Protein AF-A0A382IUF4-F1 (afdb_monomer)

Secondary structure (DSSP, 8-state):
-HHHHHH-TT----------HHHH-TTS-HHHH-TTTTTHHHHHHHHTTS-S-----GGGS-SSPPTT------PPP---------SS---GGGPPTTPPP------

Sequence (107 aa):
MDKIKNVYPDQNIEICIIRTGGDKFPASPLDQMGMGVFVKEIETALLQKRIDLAVHSAKDLTPELPKGLIIGAIGSRQDPRDVLVNRWNSKLTDMPENAVIGTSSPR

Mean predicted aligned error: 5.36 Å

Organism: NCBI:txid408172

InterPro domains:
  IPR000860 Porphobilinogen deaminase [PR00151] (22-42)
  IPR000860 Porphobilinogen deaminase [PR00151] (52-71)
  IPR000860 Porphobilinogen deaminase [PR00151] (100-107)
  IPR000860 Porphobilinogen deaminase [PTHR11557] (2-107)
  IPR022417 Porphobilinogen deaminase, N-terminal [PF01379] (4-107)

Radius of gyration: 18.55 Å; Cα contacts (8 Å, |Δi|>4): 54; chains: 1; bounding box: 47×26×48 Å

Foldseek 3Di:
DVVVCVVVVPDDDDDDDDDFQCNVCVPDQPVVSDALRPPVRVLVCCVVVVDVDDDDDPVNDDPDDPPPDDDPDDDDDDDPDDDDDDDVPDDPVPDDPPDDDDDSDPD

Solvent-accessible surface area (backbone atoms only — not comparable to full-atom values): 7773 Å² total; per-residue (Å²): 107,66,76,55,39,74,77,43,70,88,61,87,82,83,88,82,88,78,84,30,62,51,72,75,46,78,85,58,60,62,85,77,66,53,90,46,36,76,35,56,60,57,53,51,31,44,78,69,64,76,40,94,78,87,88,75,64,76,87,59,58,59,97,71,71,62,90,94,62,79,88,87,76,82,78,87,81,68,90,84,72,88,79,92,83,71,94,77,83,59,55,86,92,64,52,64,88,90,67,83,85,91,75,80,75,87,124

Structure (mmCIF, N/CA/C/O backbone):
data_AF-A0A382IUF4-F1
#
_entry.id   AF-A0A382IUF4-F1
#
loop_
_atom_site.group_PDB
_atom_site.id
_atom_site.type_symbol
_atom_site.label_atom_id
_atom_site.label_alt_id
_atom_site.label_comp_id
_atom_site.label_asym_id
_atom_site.label_entity_id
_atom_site.label_seq_id
_atom_site.pdbx_PDB_ins_code
_atom_site.Cartn_x
_atom_site.Cartn_y
_atom_site.Cartn_z
_atom_site.occupancy
_atom_site.B_iso_or_equiv
_atom_site.auth_seq_id
_atom_site.auth_comp_id
_atom_site.auth_asym_id
_atom_site.auth_atom_id
_atom_site.pdbx_PDB_model_num
ATOM 1 N N . MET A 1 1 ? -15.582 -0.245 -0.912 1.00 79.75 1 MET A N 1
ATOM 2 C CA . MET A 1 1 ? -16.838 0.232 -0.297 1.00 79.75 1 MET A CA 1
ATOM 3 C C . MET A 1 1 ? -17.979 -0.742 -0.510 1.00 79.75 1 MET A C 1
ATOM 5 O O . MET A 1 1 ? -18.607 -1.115 0.469 1.00 79.75 1 MET A O 1
ATOM 9 N N . ASP A 1 2 ? -18.191 -1.217 -1.735 1.00 86.50 2 ASP A N 1
ATOM 10 C CA . ASP A 1 2 ? -19.332 -2.077 -2.093 1.00 86.50 2 ASP A CA 1
ATOM 11 C C . ASP A 1 2 ? -19.483 -3.303 -1.191 1.00 86.50 2 ASP A C 1
ATOM 13 O O . ASP A 1 2 ? -20.564 -3.565 -0.684 1.00 86.50 2 ASP A O 1
ATOM 17 N N . LYS A 1 3 ? -18.381 -4.001 -0.882 1.00 89.50 3 LYS A N 1
ATOM 18 C CA . LYS A 1 3 ? -18.417 -5.155 0.033 1.00 89.50 3 LYS A CA 1
ATOM 19 C C . LYS A 1 3 ? -18.935 -4.811 1.434 1.00 89.50 3 LYS A C 1
ATOM 21 O O . LYS A 1 3 ? -19.650 -5.618 2.009 1.00 89.50 3 LYS A O 1
ATOM 26 N N . ILE A 1 4 ? -18.584 -3.641 1.974 1.00 91.25 4 ILE A N 1
ATOM 27 C CA . ILE A 1 4 ? -19.056 -3.202 3.296 1.00 91.25 4 ILE A CA 1
ATOM 28 C C . ILE A 1 4 ? -20.527 -2.799 3.199 1.00 91.25 4 ILE A C 1
ATOM 30 O O . ILE A 1 4 ? -21.326 -3.268 3.999 1.00 91.25 4 ILE A O 1
ATOM 34 N N . LYS A 1 5 ? -20.903 -2.013 2.183 1.00 91.38 5 LYS A N 1
ATOM 35 C CA . LYS A 1 5 ? -22.293 -1.577 1.968 1.00 91.38 5 LYS A CA 1
ATOM 36 C C . LYS A 1 5 ? -23.257 -2.735 1.707 1.00 91.38 5 LYS A C 1
ATOM 38 O O . LYS A 1 5 ? -24.399 -2.673 2.132 1.00 91.38 5 LYS A O 1
ATOM 43 N N . ASN A 1 6 ? -22.802 -3.808 1.064 1.00 93.31 6 ASN A N 1
ATOM 44 C CA . ASN A 1 6 ? -23.624 -4.999 0.844 1.00 93.31 6 ASN A CA 1
ATOM 45 C C . ASN A 1 6 ? -24.009 -5.709 2.152 1.00 93.31 6 ASN A C 1
ATOM 47 O O . ASN A 1 6 ? -25.039 -6.371 2.197 1.00 93.31 6 ASN A O 1
ATOM 51 N N . VAL A 1 7 ? -23.180 -5.600 3.195 1.00 93.88 7 VAL A N 1
ATOM 52 C CA . VAL A 1 7 ? -23.433 -6.214 4.511 1.00 93.88 7 VAL A CA 1
ATOM 53 C C . VAL A 1 7 ? -24.064 -5.208 5.480 1.00 93.88 7 VAL A C 1
ATOM 55 O O . VAL A 1 7 ? -24.916 -5.576 6.281 1.00 93.88 7 VAL A O 1
ATOM 58 N N . TYR A 1 8 ? -23.673 -3.936 5.382 1.00 93.62 8 TYR A N 1
ATOM 59 C CA . TYR A 1 8 ? -24.121 -2.832 6.228 1.00 93.62 8 TYR A CA 1
ATOM 60 C C . TYR A 1 8 ? -24.642 -1.672 5.360 1.00 93.62 8 TYR A C 1
ATOM 62 O O . TYR A 1 8 ? -23.940 -0.672 5.184 1.00 93.62 8 TYR A O 1
ATOM 70 N N . PRO A 1 9 ? -25.849 -1.800 4.782 1.00 92.88 9 PRO A N 1
ATOM 71 C CA . PRO A 1 9 ? -26.370 -0.841 3.803 1.00 92.88 9 PRO A CA 1
ATOM 72 C C . PRO A 1 9 ? -26.634 0.544 4.396 1.00 92.88 9 PRO A C 1
ATOM 74 O O . PRO A 1 9 ? -26.418 1.546 3.718 1.00 92.88 9 PRO A O 1
ATOM 77 N N . ASP A 1 10 ? -27.030 0.599 5.668 1.00 95.31 10 ASP A N 1
ATOM 78 C CA . ASP A 1 10 ? -27.391 1.843 6.353 1.00 95.31 10 ASP A CA 1
ATOM 79 C C . ASP A 1 10 ? -26.189 2.563 6.981 1.00 95.31 10 ASP A C 1
ATOM 81 O O . ASP A 1 10 ? -26.342 3.632 7.573 1.00 95.31 10 ASP A O 1
ATOM 85 N N . GLN A 1 11 ? -24.981 1.994 6.881 1.00 92.50 11 GLN A N 1
ATOM 86 C CA . GLN A 1 11 ? -23.798 2.629 7.446 1.00 92.50 11 GLN A CA 1
ATOM 87 C C . GLN A 1 11 ? -23.313 3.788 6.582 1.00 92.50 11 GLN A C 1
ATOM 89 O O . GLN A 1 11 ? -23.067 3.648 5.379 1.00 92.50 11 GLN A O 1
ATOM 94 N N . ASN A 1 12 ? -23.107 4.935 7.228 1.00 92.81 12 ASN A N 1
ATOM 95 C CA . ASN A 1 12 ? -22.470 6.073 6.591 1.00 92.81 12 ASN A CA 1
ATOM 96 C C . ASN A 1 12 ? -20.957 5.840 6.543 1.00 92.81 12 ASN A C 1
ATOM 98 O O . ASN A 1 12 ? -20.320 5.684 7.582 1.00 92.81 12 ASN A O 1
ATOM 102 N N . ILE A 1 13 ? -20.383 5.807 5.339 1.00 93.44 13 ILE A N 1
ATOM 103 C CA . ILE A 1 13 ? -18.951 5.576 5.150 1.00 93.44 13 ILE A CA 1
ATOM 104 C C . ILE A 1 13 ? -18.329 6.797 4.486 1.00 93.44 13 ILE A C 1
ATOM 106 O O . ILE A 1 13 ? -18.667 7.134 3.349 1.00 93.44 13 ILE A O 1
ATOM 110 N N . GLU A 1 14 ? -17.375 7.408 5.177 1.00 94.62 14 GLU A N 1
ATOM 111 C CA . GLU A 1 14 ? -16.577 8.521 4.678 1.00 94.62 14 GLU A CA 1
ATOM 112 C C . GLU A 1 14 ? -15.210 8.032 4.175 1.00 94.62 14 GLU A C 1
ATOM 114 O O . GLU A 1 14 ? -14.602 7.125 4.745 1.00 94.62 14 GLU A O 1
ATOM 119 N N . ILE A 1 15 ? -14.718 8.629 3.086 1.00 94.62 15 ILE A N 1
ATOM 120 C CA . ILE A 1 15 ? -13.358 8.391 2.594 1.00 94.62 15 ILE A CA 1
ATOM 121 C C . ILE A 1 15 ? -12.457 9.506 3.114 1.00 94.62 15 ILE A C 1
ATOM 123 O O . ILE A 1 15 ? -12.496 10.629 2.615 1.00 94.62 15 ILE A O 1
ATOM 127 N N . CYS A 1 16 ? -11.589 9.174 4.063 1.00 95.00 16 CYS A N 1
ATOM 128 C CA . CYS A 1 16 ? -10.573 10.095 4.556 1.00 95.00 16 CYS A CA 1
ATOM 129 C C . CYS A 1 16 ? -9.269 9.909 3.766 1.00 95.00 16 CYS A C 1
ATOM 131 O O . CYS A 1 16 ? -8.560 8.917 3.938 1.00 95.00 16 CYS A O 1
ATOM 133 N N . ILE A 1 17 ? -8.935 10.868 2.898 1.00 93.94 17 ILE A N 1
ATOM 134 C CA . ILE A 1 17 ? -7.682 10.842 2.131 1.00 93.94 17 ILE A CA 1
ATOM 135 C C . ILE A 1 17 ? -6.529 11.303 3.032 1.00 93.94 17 ILE A C 1
ATOM 137 O O . ILE A 1 17 ? -6.499 12.448 3.482 1.00 93.94 17 ILE A O 1
ATOM 141 N N . ILE A 1 18 ? -5.553 10.424 3.262 1.00 93.19 18 ILE A N 1
ATOM 142 C CA . ILE A 1 18 ? -4.347 10.709 4.050 1.00 93.19 18 ILE A CA 1
ATOM 143 C C . ILE A 1 18 ? -3.138 10.659 3.117 1.00 93.19 18 ILE A C 1
ATOM 145 O O . ILE A 1 18 ? -2.889 9.640 2.484 1.00 93.19 18 ILE A O 1
ATOM 149 N N . ARG A 1 19 ? -2.382 11.762 3.045 1.00 90.38 19 ARG A N 1
ATOM 150 C CA . ARG A 1 19 ? -1.121 11.831 2.290 1.00 90.38 19 ARG A CA 1
ATOM 151 C C . ARG A 1 19 ? 0.036 11.307 3.129 1.00 90.38 19 ARG A C 1
ATOM 153 O O . ARG A 1 19 ? 0.310 11.852 4.202 1.00 90.38 19 ARG A O 1
ATOM 160 N N . THR A 1 20 ? 0.733 10.314 2.601 1.00 87.81 20 THR A N 1
ATOM 161 C CA . THR A 1 20 ? 1.847 9.637 3.269 1.00 87.81 20 THR A CA 1
ATOM 162 C C . THR A 1 20 ? 3.189 10.263 2.896 1.00 87.81 20 THR A C 1
ATOM 164 O O . THR A 1 20 ? 3.269 11.115 2.004 1.00 87.81 20 THR A O 1
ATOM 167 N N . GLY A 1 21 ? 4.259 9.877 3.590 1.00 82.56 21 GLY A N 1
ATOM 168 C CA . GLY A 1 21 ? 5.621 10.276 3.236 1.00 82.56 21 GLY A CA 1
ATOM 169 C C . GLY A 1 21 ? 5.987 9.887 1.801 1.00 82.56 21 GLY A C 1
ATOM 170 O O . GLY A 1 21 ? 6.532 10.711 1.068 1.00 82.56 21 GLY A O 1
ATOM 171 N N . GLY A 1 22 ? 5.609 8.679 1.374 1.00 80.75 22 GLY A N 1
ATOM 172 C CA . GLY A 1 22 ? 5.878 8.190 0.021 1.00 80.75 22 GLY A CA 1
ATOM 173 C C . GLY A 1 22 ? 5.200 9.014 -1.081 1.00 80.75 22 GLY A C 1
ATOM 174 O O . GLY A 1 22 ? 5.781 9.211 -2.144 1.00 80.75 22 GLY A O 1
ATOM 175 N N . ASP A 1 23 ? 4.028 9.597 -0.807 1.00 82.62 23 ASP A N 1
ATOM 176 C CA . ASP A 1 23 ? 3.330 10.470 -1.765 1.00 82.62 23 ASP A CA 1
ATOM 177 C C . ASP A 1 23 ? 3.992 11.848 -1.913 1.00 82.62 23 ASP A C 1
ATOM 179 O O . ASP A 1 23 ? 3.851 12.516 -2.938 1.00 82.62 23 ASP A O 1
ATOM 183 N N . LYS A 1 24 ? 4.680 12.318 -0.865 1.00 79.81 24 LYS A N 1
ATOM 184 C CA . LYS A 1 24 ? 5.268 13.667 -0.818 1.00 79.81 24 LYS A CA 1
ATOM 185 C C . LYS A 1 24 ? 6.596 13.759 -1.567 1.00 79.81 24 LYS A C 1
ATOM 187 O O . LYS A 1 24 ? 6.970 14.858 -1.972 1.00 79.81 24 LYS A O 1
ATOM 192 N N . PHE A 1 25 ? 7.291 12.639 -1.765 1.00 75.44 25 PHE A N 1
ATOM 193 C CA . PHE A 1 25 ? 8.645 12.609 -2.327 1.00 75.44 25 PHE A CA 1
ATOM 194 C C . PHE A 1 25 ? 8.774 11.697 -3.563 1.00 75.44 25 PHE A C 1
ATOM 196 O O . PHE A 1 25 ? 9.676 10.872 -3.618 1.00 75.44 25 PHE A O 1
ATOM 203 N N . PRO A 1 26 ? 7.949 11.849 -4.612 1.00 67.06 26 PRO A N 1
ATOM 204 C CA . PRO A 1 26 ? 7.860 10.878 -5.712 1.00 67.06 26 PRO A CA 1
ATOM 205 C C . PRO A 1 26 ? 9.154 10.680 -6.527 1.00 67.06 26 PRO A C 1
ATOM 207 O O . PRO A 1 26 ? 9.257 9.716 -7.278 1.00 67.06 26 PRO A O 1
ATOM 210 N N . ALA A 1 27 ? 10.126 11.593 -6.415 1.00 66.69 27 ALA A N 1
ATOM 211 C CA . ALA A 1 27 ? 11.394 11.540 -7.144 1.00 66.69 27 ALA A CA 1
ATOM 212 C C . ALA A 1 27 ? 12.513 10.788 -6.402 1.00 66.69 27 ALA A C 1
ATOM 214 O O . ALA A 1 27 ? 13.564 10.537 -6.991 1.00 66.69 27 ALA A O 1
ATOM 215 N N . SER A 1 28 ? 12.327 10.456 -5.122 1.00 70.38 28 SER A N 1
ATOM 216 C CA . SER A 1 28 ? 13.351 9.750 -4.354 1.00 70.38 28 SER A CA 1
ATOM 217 C C . SER A 1 28 ? 13.262 8.238 -4.604 1.00 70.38 28 SER A C 1
ATOM 219 O O . SER A 1 28 ? 12.162 7.683 -4.594 1.00 70.38 28 SER A O 1
ATOM 221 N N . PRO A 1 29 ? 14.397 7.552 -4.823 1.00 69.81 29 PRO A N 1
ATOM 222 C CA . PRO A 1 29 ? 14.432 6.097 -4.908 1.00 69.81 29 PRO A CA 1
ATOM 223 C C . PRO A 1 29 ? 13.811 5.436 -3.667 1.00 69.81 29 PRO A C 1
ATOM 225 O O . PRO A 1 29 ? 14.034 5.882 -2.540 1.00 69.81 29 PRO A O 1
ATOM 228 N N . LEU A 1 30 ? 13.007 4.387 -3.873 1.00 69.44 30 LEU A N 1
ATOM 229 C CA . LEU A 1 30 ? 12.229 3.749 -2.802 1.00 69.44 30 LEU A CA 1
ATOM 230 C C . LEU A 1 30 ? 13.123 3.129 -1.713 1.00 69.44 30 LEU A C 1
ATOM 232 O O . LEU A 1 30 ? 12.780 3.156 -0.534 1.00 69.44 30 LEU A O 1
ATOM 236 N N . ASP A 1 31 ? 14.290 2.623 -2.100 1.00 68.75 31 ASP A N 1
ATOM 237 C CA . ASP A 1 31 ? 15.325 2.091 -1.209 1.00 68.75 31 ASP A CA 1
ATOM 238 C C . ASP A 1 31 ? 15.914 3.152 -0.259 1.00 68.75 31 ASP A C 1
ATOM 240 O O . ASP A 1 31 ? 16.366 2.816 0.834 1.00 68.75 31 ASP A O 1
ATOM 244 N N . GLN A 1 32 ? 15.852 4.436 -0.623 1.00 67.31 32 GLN A N 1
ATOM 245 C CA . GLN A 1 32 ? 16.345 5.550 0.197 1.00 67.31 32 GLN A CA 1
ATOM 246 C C . GLN A 1 32 ? 15.289 6.123 1.149 1.00 67.31 32 GLN A C 1
ATOM 248 O O . GLN A 1 32 ? 15.620 6.881 2.059 1.00 67.31 32 GLN A O 1
ATOM 253 N N . MET A 1 33 ? 14.015 5.775 0.959 1.00 67.38 33 MET A N 1
ATOM 254 C CA . MET A 1 33 ? 12.905 6.322 1.741 1.00 67.38 33 MET A CA 1
ATOM 255 C C . MET A 1 33 ? 12.713 5.644 3.108 1.00 67.38 33 MET A C 1
ATOM 257 O O . MET A 1 33 ? 12.091 6.223 3.998 1.00 67.38 33 MET A O 1
ATOM 261 N N . GLY A 1 34 ? 13.275 4.448 3.304 1.00 69.50 34 GLY A N 1
ATOM 262 C CA . GLY A 1 34 ? 13.091 3.643 4.514 1.00 69.50 34 GLY A CA 1
ATOM 263 C C . GLY A 1 34 ? 11.778 2.847 4.530 1.00 69.50 34 GLY A C 1
ATOM 264 O O . GLY A 1 34 ? 10.892 3.027 3.696 1.00 69.50 34 GLY A O 1
ATOM 265 N N . MET A 1 35 ? 11.648 1.923 5.487 1.00 71.62 35 MET A N 1
ATOM 266 C CA . MET A 1 35 ? 10.451 1.082 5.613 1.00 71.62 35 MET A CA 1
ATOM 267 C C . MET A 1 35 ? 9.258 1.867 6.175 1.00 71.62 35 MET A C 1
ATOM 269 O O . MET A 1 35 ? 9.403 2.685 7.081 1.00 71.62 35 MET A O 1
ATOM 273 N N . GLY A 1 36 ? 8.060 1.575 5.664 1.00 78.00 36 GLY A N 1
ATOM 274 C CA . GLY A 1 36 ? 6.803 2.094 6.208 1.00 78.00 36 GLY A CA 1
ATOM 275 C C . GLY A 1 36 ? 6.406 3.505 5.751 1.00 78.00 36 GLY A C 1
ATOM 276 O O . GLY A 1 36 ? 5.478 4.094 6.310 1.00 78.00 36 GLY A O 1
ATOM 277 N N . VAL A 1 37 ? 7.051 4.053 4.715 1.00 83.31 37 VAL A N 1
ATOM 278 C CA . VAL A 1 37 ? 6.745 5.401 4.189 1.00 83.31 37 VAL A CA 1
ATOM 279 C C . VAL A 1 37 ? 5.336 5.583 3.634 1.00 83.31 37 VAL A C 1
ATOM 281 O O . VAL A 1 37 ? 4.881 6.719 3.521 1.00 83.31 37 VAL A O 1
ATOM 284 N N . PHE A 1 38 ? 4.639 4.487 3.329 1.00 84.75 38 PHE A N 1
ATOM 285 C CA . PHE A 1 38 ? 3.252 4.494 2.858 1.00 84.75 38 PHE A CA 1
ATOM 286 C C . PHE A 1 38 ? 2.224 4.155 3.947 1.00 84.75 38 PHE A C 1
ATOM 288 O O . PHE A 1 38 ? 1.026 4.165 3.674 1.00 84.75 38 PHE A O 1
ATOM 295 N N . VAL A 1 39 ? 2.649 3.829 5.174 1.00 91.31 39 VAL A N 1
ATOM 296 C CA . VAL A 1 39 ? 1.723 3.371 6.233 1.00 91.31 39 VAL A CA 1
ATOM 297 C C . VAL A 1 39 ? 1.737 4.260 7.469 1.00 91.31 39 VAL A C 1
ATOM 299 O O . VAL A 1 39 ? 0.694 4.439 8.094 1.00 91.31 39 VAL A O 1
ATOM 302 N N . LYS A 1 40 ? 2.863 4.908 7.780 1.00 91.06 40 LYS A N 1
ATOM 303 C CA . LYS A 1 40 ? 3.069 5.627 9.045 1.00 91.06 40 LYS A CA 1
ATOM 304 C C . LYS A 1 40 ? 1.992 6.672 9.370 1.00 91.06 40 LYS A C 1
ATOM 306 O O . LYS A 1 40 ? 1.484 6.713 10.494 1.00 91.06 40 LYS A O 1
ATOM 311 N N . GLU A 1 41 ? 1.626 7.537 8.422 1.00 94.06 41 GLU A N 1
ATOM 312 C CA . GLU A 1 41 ? 0.586 8.551 8.649 1.00 94.06 41 GLU A CA 1
ATOM 313 C C . GLU A 1 41 ? -0.812 7.947 8.844 1.00 94.06 41 GLU A C 1
ATOM 315 O O . GLU A 1 41 ? -1.628 8.506 9.585 1.00 94.06 41 GLU A O 1
ATOM 320 N N . ILE A 1 42 ? -1.080 6.808 8.205 1.00 95.44 42 ILE A N 1
ATOM 321 C CA . ILE A 1 42 ? -2.358 6.095 8.282 1.00 95.44 42 ILE A CA 1
ATOM 322 C C . ILE A 1 42 ? -2.462 5.353 9.621 1.00 95.44 42 ILE A C 1
ATOM 324 O O . ILE A 1 42 ? -3.461 5.488 10.324 1.00 95.44 42 ILE A O 1
ATOM 328 N N . GLU A 1 43 ? -1.401 4.663 10.038 1.00 95.06 43 GLU A N 1
ATOM 329 C CA . GLU A 1 43 ? -1.302 4.019 11.354 1.00 95.06 43 GLU A CA 1
ATOM 330 C C . GLU A 1 43 ? -1.457 5.033 12.491 1.00 95.06 43 GLU A C 1
ATOM 332 O O . GLU A 1 43 ? -2.193 4.805 13.451 1.00 95.06 43 GLU A O 1
ATOM 337 N N . THR A 1 44 ? -0.828 6.202 12.350 1.00 95.31 44 THR A N 1
ATOM 338 C CA . THR A 1 44 ? -0.985 7.307 13.303 1.00 95.31 44 THR A CA 1
ATOM 339 C C . THR A 1 44 ? -2.440 7.778 13.366 1.00 95.31 44 THR A C 1
ATOM 341 O O . THR A 1 44 ? -2.948 8.057 14.450 1.00 95.31 44 THR A O 1
ATOM 344 N N . ALA A 1 45 ? -3.134 7.856 12.226 1.00 97.25 45 ALA A N 1
ATOM 345 C CA . ALA A 1 45 ? -4.545 8.231 12.184 1.00 97.25 45 ALA A CA 1
ATOM 346 C C . ALA A 1 45 ? -5.448 7.208 12.887 1.00 97.25 45 ALA A C 1
ATOM 348 O O . ALA A 1 45 ? -6.339 7.620 13.628 1.00 97.25 45 ALA A O 1
ATOM 349 N N . LEU A 1 46 ? -5.189 5.907 12.710 1.00 97.31 46 LEU A N 1
ATOM 350 C CA . LEU A 1 46 ? -5.899 4.834 13.417 1.00 97.31 46 LEU A CA 1
ATOM 351 C C . LEU A 1 46 ? -5.676 4.913 14.931 1.00 97.31 46 LEU A C 1
ATOM 353 O O . LEU A 1 46 ? -6.630 4.928 15.704 1.00 97.31 46 LEU A O 1
ATOM 357 N N . LEU A 1 47 ? -4.417 5.026 15.367 1.00 97.31 47 LEU A N 1
ATOM 358 C CA . LEU A 1 47 ? -4.068 5.098 16.792 1.00 97.31 47 LEU A CA 1
ATOM 359 C C . LEU A 1 47 ? -4.661 6.336 17.478 1.00 97.31 47 LEU A C 1
ATOM 361 O O . LEU A 1 47 ? -5.063 6.275 18.639 1.00 97.31 47 LEU A O 1
ATOM 365 N N . GLN A 1 48 ? -4.751 7.453 16.754 1.00 97.62 48 GLN A N 1
ATOM 366 C CA . GLN A 1 48 ? -5.388 8.689 17.216 1.00 97.62 48 GLN A CA 1
ATOM 367 C C . GLN A 1 48 ? -6.915 8.688 17.056 1.00 97.62 48 GLN A C 1
ATOM 369 O O . GLN A 1 48 ? -7.544 9.699 17.363 1.00 97.62 48 GLN A O 1
ATOM 374 N N . LYS A 1 49 ? -7.512 7.589 16.573 1.00 96.94 49 LYS A N 1
ATOM 375 C CA . LYS A 1 49 ? -8.953 7.456 16.307 1.00 96.94 49 LYS A CA 1
ATOM 376 C C . LYS A 1 49 ? -9.507 8.538 15.370 1.00 96.94 49 LYS A C 1
ATOM 378 O O . LYS A 1 49 ? -10.649 8.960 15.507 1.00 96.94 49 LYS A O 1
ATOM 383 N N . ARG A 1 50 ? -8.686 9.012 14.426 1.00 97.69 50 ARG A N 1
ATOM 384 C CA . ARG A 1 50 ? -9.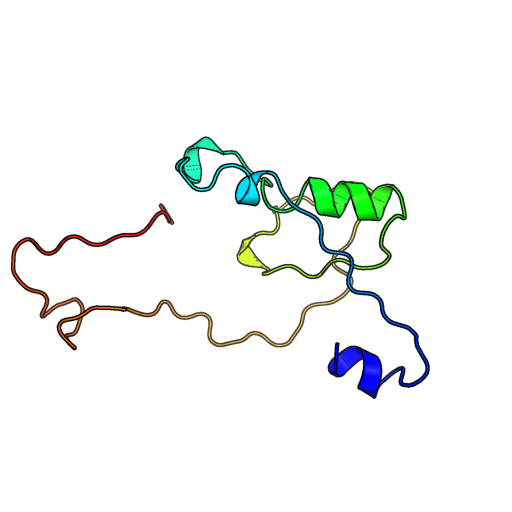118 9.916 13.343 1.00 97.69 50 ARG A CA 1
ATOM 385 C C . ARG A 1 50 ? -9.796 9.164 12.199 1.00 97.69 50 ARG A C 1
ATOM 387 O O . ARG A 1 50 ? -10.503 9.783 11.417 1.00 97.69 50 ARG A O 1
ATOM 394 N N . ILE A 1 51 ? -9.527 7.866 12.088 1.00 97.62 51 ILE A N 1
ATOM 395 C CA . ILE A 1 51 ? -10.178 6.926 11.175 1.00 97.62 51 ILE A CA 1
ATOM 396 C C . ILE A 1 51 ? -10.411 5.610 11.920 1.00 97.62 51 ILE A C 1
ATOM 398 O O . ILE A 1 51 ? -9.647 5.278 12.830 1.00 97.62 51 ILE A O 1
ATOM 402 N N . ASP A 1 52 ? -11.424 4.855 11.505 1.00 96.25 52 ASP A N 1
ATOM 403 C CA . ASP A 1 52 ? -11.781 3.571 12.126 1.00 96.25 52 ASP A CA 1
ATOM 404 C C . ASP A 1 52 ? -11.160 2.364 11.409 1.00 96.25 52 ASP A C 1
ATOM 406 O O . ASP A 1 52 ? -10.926 1.316 12.010 1.00 96.25 52 ASP A O 1
ATOM 410 N N . LEU A 1 53 ? -10.883 2.504 10.109 1.00 95.44 53 LEU A N 1
ATOM 411 C CA . LEU A 1 53 ? -10.329 1.456 9.257 1.00 95.44 53 LEU A CA 1
ATOM 412 C C . LEU A 1 53 ? -9.331 2.055 8.263 1.00 95.44 53 LEU A C 1
ATOM 414 O O . LEU A 1 53 ? -9.567 3.122 7.699 1.00 95.44 53 LEU A O 1
ATOM 418 N N . ALA A 1 54 ? -8.255 1.317 7.991 1.00 95.94 54 ALA A N 1
ATOM 419 C CA . ALA A 1 54 ? -7.356 1.575 6.876 1.00 95.94 54 ALA A CA 1
ATOM 420 C C . ALA A 1 54 ? -7.397 0.431 5.858 1.00 95.94 54 ALA A C 1
ATOM 422 O O . ALA A 1 54 ? -7.527 -0.740 6.219 1.00 95.94 54 ALA A O 1
ATOM 423 N N . VAL A 1 55 ? -7.257 0.771 4.577 1.00 94.12 55 VAL A N 1
ATOM 424 C CA . VAL A 1 55 ? -7.165 -0.192 3.475 1.00 94.12 55 VAL A CA 1
ATOM 425 C C . VAL A 1 55 ? -5.811 -0.013 2.806 1.00 94.12 55 VAL A C 1
ATOM 427 O O . VAL A 1 55 ? -5.494 1.076 2.337 1.00 94.12 55 VAL A O 1
ATOM 430 N N . HIS A 1 56 ? -5.034 -1.092 2.744 1.00 93.38 56 HIS A N 1
ATOM 431 C CA . HIS A 1 56 ? -3.701 -1.104 2.148 1.00 93.38 56 HIS A CA 1
ATOM 432 C C . HIS A 1 56 ? -3.605 -2.155 1.045 1.00 93.38 56 HIS A C 1
ATOM 434 O O . HIS A 1 56 ? -4.271 -3.194 1.096 1.00 93.38 56 HIS A O 1
ATOM 440 N N . SER A 1 57 ? -2.706 -1.929 0.086 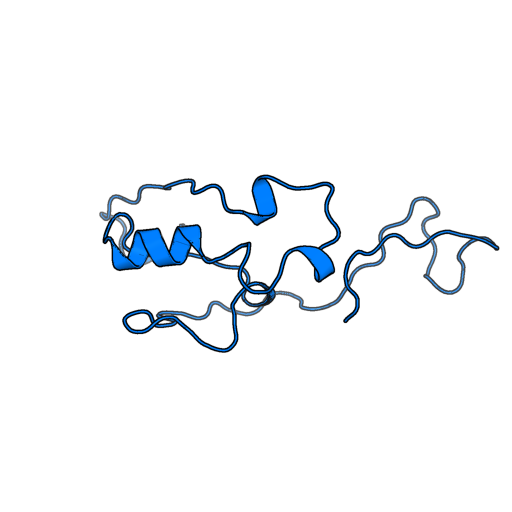1.00 91.75 57 SER A N 1
ATOM 441 C CA . SER A 1 57 ? -2.137 -3.053 -0.654 1.00 91.75 57 SER A CA 1
ATOM 442 C C . SER A 1 57 ? -1.260 -3.846 0.309 1.00 91.75 57 SER A C 1
ATOM 444 O O . SER A 1 57 ? -0.406 -3.277 0.982 1.00 91.75 57 SER A O 1
ATOM 446 N N . ALA A 1 58 ? -1.434 -5.167 0.360 1.00 92.06 58 ALA A N 1
ATOM 447 C CA . ALA A 1 58 ? -0.707 -6.003 1.318 1.00 92.06 58 ALA A CA 1
ATOM 448 C C . ALA A 1 58 ? 0.826 -5.902 1.185 1.00 92.06 58 ALA A C 1
ATOM 450 O O . ALA A 1 58 ? 1.529 -6.059 2.173 1.00 92.06 58 ALA A O 1
ATOM 451 N N . LYS A 1 59 ? 1.335 -5.608 -0.020 1.00 89.69 59 LYS A N 1
ATOM 452 C CA . LYS A 1 59 ? 2.772 -5.437 -0.298 1.00 89.69 59 LYS A CA 1
ATOM 453 C C . LYS A 1 59 ? 3.407 -4.227 0.402 1.00 89.69 59 LYS A C 1
ATOM 455 O O . LYS A 1 59 ? 4.621 -4.200 0.543 1.00 89.69 59 LYS A O 1
ATOM 460 N N . ASP A 1 60 ? 2.598 -3.242 0.792 1.00 88.38 60 ASP A N 1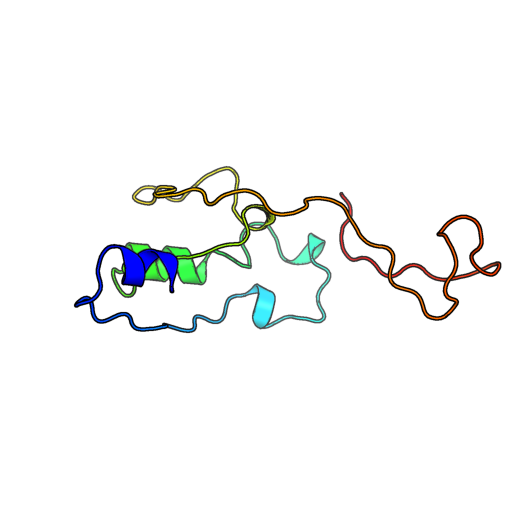
ATOM 461 C CA . ASP A 1 60 ? 3.079 -1.989 1.382 1.00 88.38 60 ASP A CA 1
ATOM 462 C C . ASP A 1 60 ? 3.058 -2.035 2.923 1.00 88.38 60 ASP A C 1
ATOM 464 O O . ASP A 1 60 ? 3.532 -1.105 3.574 1.00 88.38 60 ASP A O 1
ATOM 468 N N . LEU A 1 61 ? 2.508 -3.104 3.516 1.00 89.44 61 LEU A N 1
ATOM 469 C CA . LEU A 1 61 ? 2.501 -3.313 4.964 1.00 89.44 61 LEU A CA 1
ATOM 470 C C . LEU A 1 61 ? 3.879 -3.753 5.463 1.00 89.44 61 LEU A C 1
ATOM 472 O O . LEU A 1 61 ? 4.571 -4.547 4.823 1.00 89.44 61 LEU A O 1
ATOM 476 N N . THR A 1 62 ? 4.254 -3.277 6.648 1.00 85.50 62 THR A N 1
ATOM 477 C CA . THR A 1 62 ? 5.454 -3.738 7.347 1.00 85.50 62 THR A CA 1
ATOM 478 C C . THR A 1 62 ? 5.205 -5.089 8.030 1.00 85.50 62 THR A C 1
ATOM 480 O O . THR A 1 62 ? 4.076 -5.369 8.439 1.00 85.50 62 THR A O 1
ATOM 483 N N . PRO A 1 63 ? 6.241 -5.940 8.193 1.00 85.38 63 PRO A N 1
ATOM 484 C CA . PRO A 1 63 ? 6.100 -7.222 8.891 1.00 85.38 63 PRO A CA 1
ATOM 485 C C . PRO A 1 63 ? 5.634 -7.066 10.342 1.00 85.38 63 PRO A C 1
ATOM 487 O O . PRO A 1 63 ? 4.876 -7.889 10.852 1.00 85.38 63 PRO A O 1
ATOM 490 N N . GLU A 1 64 ? 6.086 -5.998 10.997 1.00 88.94 64 GLU A N 1
ATOM 491 C CA . GLU A 1 64 ? 5.670 -5.630 12.342 1.00 88.94 64 GLU A CA 1
ATOM 492 C C . GLU A 1 64 ? 4.609 -4.536 12.272 1.00 88.94 64 GLU A C 1
ATOM 494 O O . GLU A 1 64 ? 4.810 -3.504 11.627 1.00 88.94 64 GLU A O 1
ATOM 499 N N . LEU A 1 65 ? 3.488 -4.769 12.953 1.00 90.19 65 LEU A N 1
ATOM 500 C CA . LEU A 1 65 ? 2.437 -3.774 13.127 1.00 90.19 65 LEU A CA 1
ATOM 501 C C . LEU A 1 65 ? 2.666 -2.998 14.428 1.00 90.19 65 LEU A C 1
ATOM 503 O O . LEU A 1 65 ? 3.060 -3.596 15.438 1.00 90.19 65 LEU A O 1
ATOM 507 N N . PRO A 1 66 ? 2.353 -1.692 14.460 1.00 91.44 66 PRO A N 1
ATOM 508 C CA . PRO A 1 66 ? 2.362 -0.929 15.696 1.00 91.44 66 PRO A CA 1
ATOM 509 C C . PRO A 1 66 ? 1.447 -1.552 16.752 1.00 91.44 66 PRO A C 1
ATOM 511 O O . PRO A 1 66 ? 0.339 -2.014 16.465 1.00 91.44 66 PRO A O 1
ATOM 514 N N . LYS A 1 67 ? 1.885 -1.510 18.014 1.00 95.19 67 LYS A N 1
ATOM 515 C CA . LYS A 1 67 ? 1.078 -1.978 19.144 1.00 95.19 67 LYS A CA 1
ATOM 516 C C . LYS A 1 67 ? -0.283 -1.273 19.154 1.00 95.19 67 LYS A C 1
ATOM 518 O O . LYS A 1 67 ? -0.351 -0.049 19.139 1.00 95.19 67 LYS A O 1
ATOM 523 N N . GLY A 1 68 ? -1.352 -2.059 19.256 1.00 95.06 68 GLY A N 1
ATOM 524 C CA . GLY A 1 68 ? -2.730 -1.560 19.258 1.00 95.06 68 GLY A CA 1
ATOM 525 C C . GLY A 1 68 ? -3.408 -1.588 17.887 1.00 95.06 68 GLY A C 1
ATOM 526 O O . GLY A 1 68 ? -4.610 -1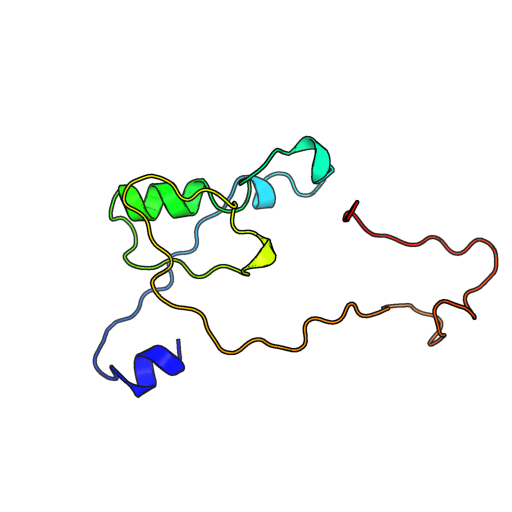.348 17.826 1.00 95.06 68 GLY A O 1
ATOM 527 N N . LEU A 1 69 ? -2.680 -1.927 16.820 1.00 96.25 69 LEU A N 1
ATOM 528 C CA . LEU A 1 69 ? -3.237 -2.177 15.492 1.00 96.25 69 LEU A CA 1
ATOM 529 C C . LEU A 1 69 ? -3.205 -3.672 15.162 1.00 96.25 69 LEU A C 1
ATOM 531 O O . LEU A 1 69 ? -2.350 -4.416 15.642 1.00 96.25 69 LEU A O 1
ATOM 535 N N . ILE A 1 70 ? -4.155 -4.105 14.335 1.00 96.00 70 ILE A N 1
ATOM 536 C CA . ILE A 1 70 ? -4.266 -5.479 13.835 1.00 96.00 70 ILE A CA 1
ATOM 537 C C . ILE A 1 70 ? -4.687 -5.466 12.364 1.00 96.00 70 ILE A C 1
ATOM 539 O O . ILE A 1 70 ? -5.335 -4.525 11.902 1.00 96.00 70 ILE A O 1
ATOM 543 N N . ILE A 1 71 ? -4.397 -6.548 11.640 1.00 96.06 71 ILE A N 1
ATOM 544 C CA . ILE A 1 71 ? -5.030 -6.808 10.341 1.00 96.06 71 ILE A CA 1
ATOM 545 C C . ILE A 1 71 ? -6.416 -7.396 10.612 1.00 96.06 71 ILE A C 1
ATOM 547 O O . ILE A 1 71 ? -6.551 -8.572 10.939 1.00 96.06 71 ILE A O 1
ATOM 551 N N . GLY A 1 72 ? -7.450 -6.561 10.498 1.00 95.38 72 GLY A N 1
ATOM 552 C CA . GLY A 1 72 ? -8.832 -6.967 10.775 1.00 95.38 72 GLY A CA 1
ATOM 553 C C . GLY A 1 72 ? -9.482 -7.801 9.666 1.00 95.38 72 GLY A C 1
ATOM 554 O O . GLY A 1 72 ? -10.430 -8.536 9.927 1.00 95.38 72 GLY A O 1
ATOM 555 N N . ALA A 1 73 ? -8.993 -7.699 8.427 1.00 94.81 73 ALA A N 1
ATOM 556 C CA . ALA A 1 73 ? -9.523 -8.448 7.294 1.00 94.81 73 ALA A CA 1
ATOM 557 C C . ALA A 1 73 ? -8.483 -8.595 6.178 1.00 94.81 73 ALA A C 1
ATOM 559 O O . ALA A 1 73 ? -7.695 -7.686 5.922 1.00 94.81 73 ALA A O 1
ATOM 560 N N . ILE A 1 74 ? -8.542 -9.721 5.464 1.00 94.81 74 ILE A N 1
ATOM 561 C CA . ILE A 1 74 ? -7.788 -9.955 4.229 1.00 94.81 74 ILE A CA 1
ATOM 562 C C . ILE A 1 74 ? -8.797 -10.291 3.133 1.00 94.81 74 ILE A C 1
ATOM 564 O O . ILE A 1 74 ? -9.569 -11.242 3.243 1.00 94.81 74 ILE A O 1
ATOM 568 N N . GLY A 1 75 ? -8.822 -9.478 2.078 1.00 91.50 75 GLY A N 1
ATOM 569 C CA . GLY A 1 75 ? -9.676 -9.724 0.920 1.00 91.50 75 GLY A CA 1
ATOM 570 C C . GLY A 1 75 ? -9.162 -10.868 0.043 1.00 91.50 75 GLY A C 1
ATOM 571 O O . GLY A 1 75 ? -8.001 -11.263 0.117 1.00 91.50 75 GLY A O 1
ATOM 572 N N . SER A 1 76 ? -10.020 -11.371 -0.848 1.00 94.12 76 SER A N 1
ATOM 573 C CA . SER A 1 76 ? -9.620 -12.325 -1.887 1.00 94.12 76 SER A CA 1
ATOM 574 C C . SER A 1 76 ? -8.475 -11.761 -2.733 1.00 94.12 76 SER A C 1
ATOM 576 O O . SER A 1 76 ? -8.572 -10.639 -3.243 1.00 94.12 76 SER A O 1
ATOM 578 N N . ARG A 1 77 ? -7.407 -12.548 -2.891 1.00 96.12 77 ARG A N 1
ATOM 579 C CA . ARG A 1 77 ? -6.213 -12.157 -3.645 1.00 96.12 77 ARG A CA 1
ATOM 580 C C . ARG A 1 77 ? -6.555 -11.991 -5.128 1.00 96.12 77 ARG A C 1
ATOM 582 O O . ARG A 1 77 ? -7.192 -12.861 -5.716 1.00 96.12 77 ARG A O 1
ATOM 589 N N . GLN A 1 78 ? -6.134 -10.872 -5.707 1.00 95.31 78 GLN A N 1
ATOM 590 C CA . GLN A 1 78 ? -6.166 -10.655 -7.156 1.00 95.31 78 GLN A CA 1
ATOM 591 C C . GLN A 1 78 ? -4.969 -11.344 -7.828 1.00 95.31 78 GLN A C 1
ATOM 593 O O . GLN A 1 78 ? -4.128 -11.923 -7.139 1.00 95.31 78 GLN A O 1
ATOM 598 N N . ASP A 1 79 ? -4.892 -11.292 -9.159 1.00 97.56 79 ASP A N 1
ATOM 599 C CA . ASP A 1 79 ? -3.743 -11.814 -9.904 1.00 97.56 79 ASP A CA 1
ATOM 600 C C . ASP A 1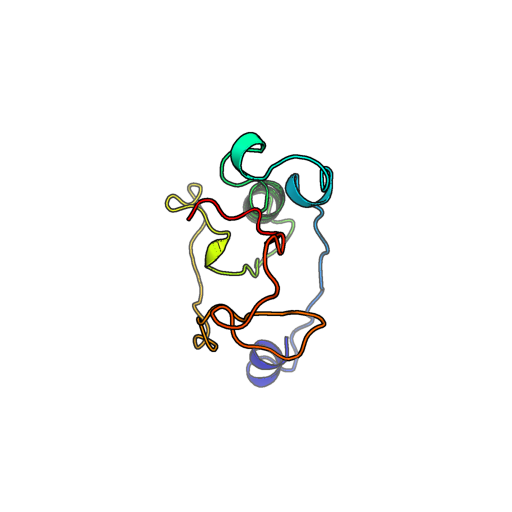 79 ? -2.431 -11.195 -9.376 1.00 97.56 79 ASP A C 1
ATOM 602 O O . ASP A 1 79 ? -2.279 -9.973 -9.420 1.00 97.56 79 ASP A O 1
ATOM 606 N N . PRO A 1 80 ? -1.504 -11.998 -8.822 1.00 96.12 80 PRO A N 1
ATOM 607 C CA . PRO A 1 80 ? -0.293 -11.485 -8.195 1.00 96.12 80 PRO A CA 1
ATOM 608 C C . PRO A 1 80 ? 0.887 -11.356 -9.167 1.00 96.12 80 PRO A C 1
ATOM 610 O O . PRO A 1 80 ? 1.997 -11.089 -8.713 1.00 96.12 80 PRO A O 1
ATOM 613 N N . ARG A 1 81 ? 0.696 -11.641 -10.461 1.00 96.50 81 ARG A N 1
ATOM 614 C CA . ARG A 1 81 ? 1.784 -11.667 -11.445 1.00 96.50 81 ARG A CA 1
ATOM 615 C C . ARG A 1 81 ? 2.222 -10.258 -11.837 1.00 96.50 81 ARG A C 1
ATOM 617 O O . ARG A 1 81 ? 1.399 -9.359 -11.993 1.00 96.50 81 ARG A O 1
ATOM 624 N N . ASP A 1 82 ? 3.522 -10.109 -12.081 1.00 95.19 82 ASP A N 1
ATOM 625 C CA . ASP A 1 82 ? 4.067 -8.926 -12.744 1.00 95.19 82 ASP A CA 1
ATOM 626 C C . ASP A 1 82 ? 3.627 -8.887 -14.215 1.00 95.19 82 ASP A C 1
ATOM 628 O O . ASP A 1 82 ? 3.463 -9.923 -14.866 1.00 95.19 82 ASP A O 1
ATOM 632 N N . VAL A 1 83 ? 3.482 -7.677 -14.755 1.00 95.19 83 VAL A N 1
ATOM 633 C CA . VAL A 1 83 ? 3.120 -7.444 -16.157 1.00 95.19 83 VAL A CA 1
ATOM 634 C C . VAL A 1 83 ? 4.228 -6.656 -16.843 1.00 95.19 83 VAL A C 1
ATOM 636 O O . VAL A 1 83 ? 4.696 -5.640 -16.332 1.00 95.19 83 VAL A O 1
ATOM 639 N N . LEU A 1 84 ? 4.621 -7.105 -18.035 1.00 95.25 84 LEU A N 1
ATOM 640 C CA . LEU A 1 84 ? 5.473 -6.329 -18.927 1.00 95.25 84 LEU A CA 1
ATOM 641 C C . LEU A 1 84 ? 4.617 -5.314 -19.686 1.00 95.25 84 LEU A C 1
ATOM 643 O O . LEU A 1 84 ? 3.731 -5.694 -20.448 1.00 95.25 84 LEU A O 1
ATOM 647 N N . VAL A 1 85 ? 4.925 -4.031 -19.523 1.00 96.00 85 VAL A N 1
ATOM 648 C CA . VAL A 1 85 ? 4.324 -2.945 -20.303 1.00 96.00 85 VAL A CA 1
ATOM 649 C C . VAL A 1 85 ? 5.409 -2.337 -21.177 1.00 96.00 85 VAL A C 1
ATOM 651 O O . VAL A 1 85 ? 6.425 -1.863 -20.674 1.00 96.00 85 VAL A O 1
ATOM 654 N N . ASN A 1 86 ? 5.222 -2.368 -22.495 1.00 95.00 86 ASN A N 1
ATOM 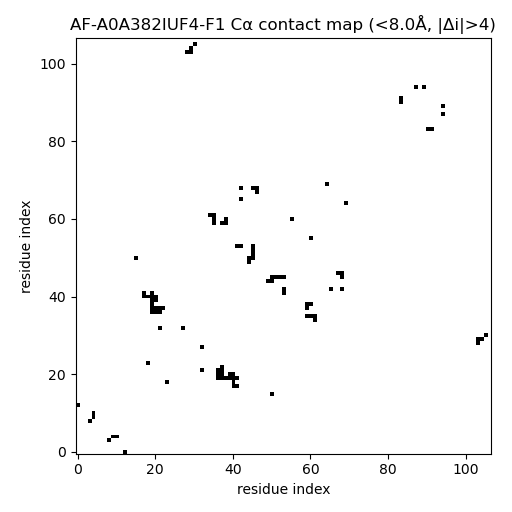655 C CA . ASN A 1 86 ? 6.186 -1.810 -23.434 1.00 95.00 86 ASN A CA 1
ATOM 656 C C . ASN A 1 86 ? 5.504 -1.284 -24.707 1.00 95.00 86 ASN A C 1
ATOM 658 O O . ASN A 1 86 ? 4.363 -1.629 -25.004 1.00 95.00 86 ASN A O 1
ATOM 662 N N . ARG A 1 87 ? 6.219 -0.439 -25.461 1.00 94.00 87 ARG A N 1
ATOM 663 C CA . ARG A 1 87 ? 5.710 0.194 -26.692 1.00 94.00 87 ARG A CA 1
ATOM 664 C C . ARG A 1 87 ? 5.858 -0.669 -27.951 1.00 94.00 87 ARG A C 1
ATOM 666 O O . ARG A 1 87 ? 5.356 -0.289 -29.000 1.00 94.00 87 ARG A O 1
ATOM 673 N N . TRP A 1 88 ? 6.607 -1.766 -27.867 1.00 92.88 88 TRP A N 1
ATOM 674 C CA . TRP A 1 88 ? 6.990 -2.594 -29.016 1.00 92.88 88 TRP A CA 1
ATOM 675 C C . TRP A 1 88 ? 6.046 -3.777 -29.231 1.00 92.88 88 TRP A C 1
ATOM 677 O O . TRP A 1 88 ? 6.183 -4.482 -30.225 1.00 92.88 88 TRP A O 1
ATOM 687 N N . ASN A 1 89 ? 5.089 -3.982 -28.319 1.00 91.06 89 ASN A N 1
ATOM 688 C CA . ASN A 1 89 ? 4.194 -5.135 -28.314 1.00 91.06 89 ASN A CA 1
ATOM 689 C C . ASN A 1 89 ? 4.967 -6.467 -28.405 1.00 91.06 89 ASN A C 1
ATOM 691 O O . ASN A 1 89 ? 4.577 -7.386 -2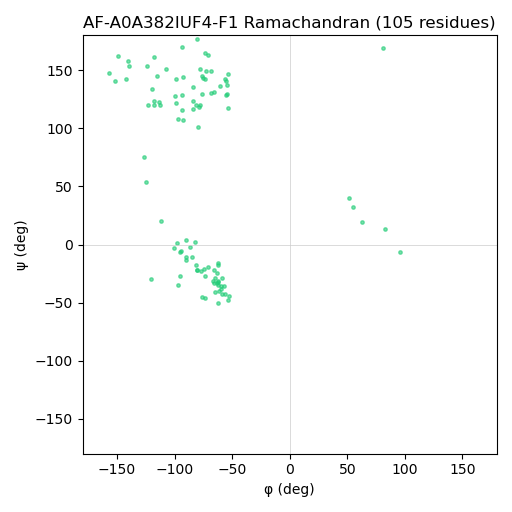9.123 1.00 91.06 89 ASN A O 1
ATOM 695 N N . SER A 1 90 ? 6.100 -6.550 -27.705 1.00 93.06 90 SER A N 1
ATOM 696 C CA . SER A 1 90 ? 6.986 -7.714 -27.719 1.00 93.06 90 SER A CA 1
ATOM 697 C C . SER A 1 90 ? 7.107 -8.355 -26.341 1.00 93.06 90 SER A C 1
ATOM 699 O O . SER A 1 90 ? 6.796 -7.746 -25.312 1.00 93.06 90 SER A O 1
ATOM 701 N N . LYS A 1 91 ? 7.563 -9.611 -26.310 1.00 95.38 91 LYS A N 1
ATOM 702 C CA . LYS A 1 91 ? 7.969 -10.262 -25.062 1.00 95.38 91 LYS A CA 1
ATOM 703 C C . LYS A 1 91 ? 9.267 -9.643 -24.556 1.00 95.38 91 LYS A C 1
ATOM 705 O O . LYS A 1 91 ? 10.012 -9.029 -25.315 1.00 95.38 91 LYS A O 1
ATOM 710 N N . LEU A 1 92 ? 9.575 -9.882 -23.281 1.00 93.56 92 LEU A N 1
ATOM 711 C CA . LEU A 1 92 ? 10.826 -9.420 -22.674 1.00 93.56 92 LEU A CA 1
ATOM 712 C C . LEU A 1 92 ? 12.062 -9.937 -23.433 1.00 93.56 92 LEU A C 1
ATOM 714 O O . LEU A 1 92 ? 13.038 -9.215 -23.577 1.00 93.56 92 LEU A O 1
ATOM 718 N N . THR A 1 93 ? 11.996 -11.168 -23.949 1.00 94.06 93 THR A N 1
ATOM 719 C CA . THR A 1 93 ? 13.063 -11.816 -24.732 1.00 94.06 93 THR A CA 1
ATOM 720 C C . THR A 1 93 ? 13.250 -11.234 -26.127 1.00 94.06 93 THR A C 1
ATOM 722 O O . THR A 1 93 ? 14.302 -11.427 -26.723 1.00 94.06 93 THR A O 1
ATOM 725 N N . ASP A 1 94 ? 12.240 -10.529 -26.636 1.00 94.94 94 ASP A N 1
ATOM 726 C CA . ASP A 1 94 ? 12.174 -10.052 -28.018 1.00 94.94 94 ASP A CA 1
ATOM 727 C C . ASP A 1 94 ? 12.277 -8.515 -28.052 1.00 94.94 94 ASP A C 1
ATOM 729 O O . ASP A 1 94 ? 11.811 -7.850 -28.980 1.00 94.94 94 ASP A O 1
ATOM 733 N N . MET A 1 95 ? 12.807 -7.918 -26.981 1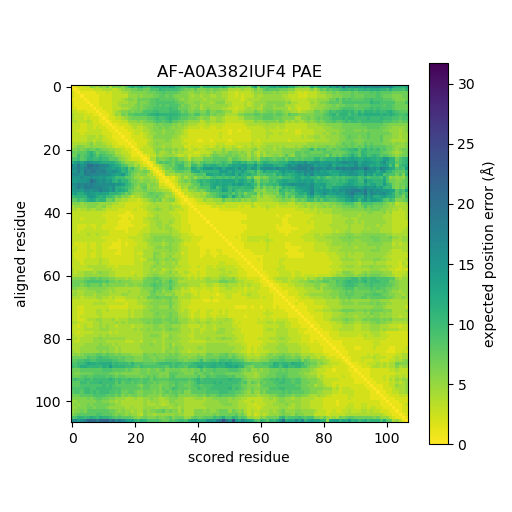.00 92.88 95 MET A N 1
ATOM 734 C CA . MET A 1 95 ? 13.018 -6.479 -26.898 1.00 92.88 95 MET A CA 1
ATOM 735 C C . MET A 1 95 ? 14.190 -6.040 -27.782 1.00 92.88 95 MET A C 1
ATOM 737 O O . MET A 1 95 ? 15.144 -6.800 -27.955 1.00 92.88 95 MET A O 1
ATOM 741 N N . PRO A 1 96 ? 14.151 -4.806 -28.322 1.00 94.12 96 PRO A N 1
ATOM 742 C CA . PRO A 1 96 ? 15.280 -4.253 -29.053 1.00 94.12 96 PRO A CA 1
ATOM 743 C C . PRO A 1 96 ? 16.562 -4.306 -28.229 1.00 94.12 96 PRO A C 1
ATOM 745 O O . PRO A 1 96 ? 16.545 -4.121 -27.008 1.00 94.12 96 PRO A O 1
ATOM 748 N N . GLU A 1 97 ? 17.680 -4.498 -28.918 1.00 94.00 97 GLU A N 1
ATOM 749 C CA . GLU A 1 97 ? 18.989 -4.403 -28.293 1.00 94.00 97 GLU A CA 1
ATOM 750 C C . GLU A 1 97 ? 19.152 -3.034 -27.611 1.00 94.00 97 GLU A C 1
ATOM 752 O O . GLU A 1 97 ? 18.698 -2.008 -28.125 1.00 94.00 97 GLU A O 1
ATOM 757 N N . ASN A 1 98 ? 19.777 -3.025 -26.433 1.00 93.00 98 ASN A N 1
ATOM 758 C CA . ASN A 1 98 ? 19.953 -1.837 -25.589 1.00 93.00 98 ASN A CA 1
ATOM 759 C C . ASN A 1 98 ? 18.649 -1.201 -25.062 1.00 93.00 98 ASN A C 1
ATOM 761 O O . ASN A 1 98 ? 18.654 -0.043 -24.638 1.00 93.00 98 ASN A O 1
ATOM 765 N N . ALA A 1 99 ? 17.526 -1.928 -25.050 1.00 94.00 99 ALA A N 1
ATOM 766 C CA . ALA A 1 99 ? 16.316 -1.453 -24.387 1.00 94.00 99 ALA A CA 1
ATOM 767 C C . ALA A 1 99 ? 16.538 -1.229 -22.879 1.00 94.00 99 ALA A C 1
ATOM 769 O O . ALA A 1 99 ? 17.116 -2.061 -22.180 1.00 94.00 99 ALA A O 1
ATOM 770 N N . VAL A 1 100 ? 16.024 -0.108 -22.369 1.00 94.19 100 VAL A N 1
ATOM 771 C CA . VAL A 1 100 ? 16.090 0.245 -20.944 1.00 94.19 100 VAL A CA 1
ATOM 772 C C . VAL A 1 100 ? 14.821 -0.223 -20.234 1.00 94.19 100 VAL A C 1
ATOM 774 O O . VAL A 1 100 ? 13.711 0.102 -20.662 1.00 94.19 100 VAL A O 1
ATOM 777 N N . ILE A 1 101 ? 14.985 -0.952 -19.127 1.00 92.75 101 ILE A N 1
ATOM 778 C CA . ILE A 1 101 ? 13.891 -1.409 -18.262 1.00 92.75 101 ILE A CA 1
ATOM 779 C C . ILE A 1 101 ? 13.782 -0.467 -17.062 1.00 92.75 101 ILE A C 1
ATOM 781 O O . ILE A 1 101 ? 14.731 -0.312 -16.299 1.00 92.75 101 ILE A O 1
ATOM 785 N N . GLY A 1 102 ? 12.614 0.151 -16.885 1.00 92.25 102 GLY A N 1
ATOM 786 C CA . GLY A 1 102 ? 12.313 0.978 -15.719 1.00 92.25 102 GLY A CA 1
ATOM 787 C C . GLY A 1 102 ? 11.611 0.172 -14.629 1.00 92.25 102 GLY A C 1
ATOM 788 O O . GLY A 1 102 ? 10.487 -0.278 -14.825 1.00 92.25 102 GLY A O 1
ATOM 789 N N . THR A 1 103 ? 12.251 0.015 -13.473 1.00 91.19 103 THR A N 1
ATOM 790 C CA . THR A 1 103 ? 11.634 -0.493 -12.240 1.00 91.19 103 THR A CA 1
ATOM 791 C C . THR A 1 103 ? 12.365 0.095 -11.035 1.00 91.19 103 THR A C 1
ATOM 793 O O . THR A 1 103 ? 13.584 0.234 -11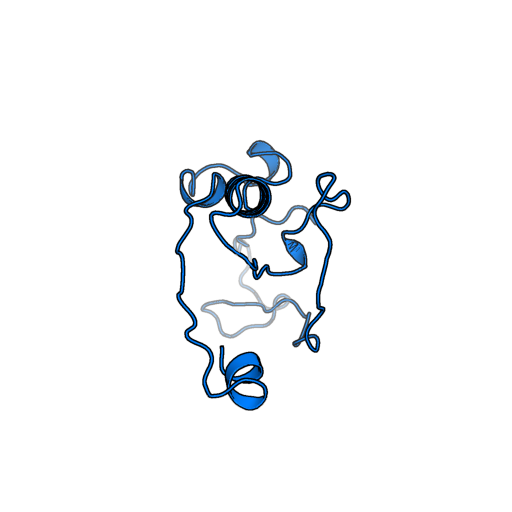.067 1.00 91.19 103 THR A O 1
ATOM 796 N N . SER A 1 104 ? 11.631 0.452 -9.979 1.00 84.94 104 SER A N 1
ATOM 797 C CA . SER A 1 104 ? 12.195 0.855 -8.680 1.00 84.94 104 SER A CA 1
ATOM 798 C C . SER A 1 104 ? 12.213 -0.289 -7.661 1.00 84.94 104 SER A C 1
ATOM 800 O O . SER A 1 104 ? 12.606 -0.085 -6.517 1.00 84.94 104 SER A O 1
ATOM 802 N N . SER A 1 105 ? 11.764 -1.486 -8.052 1.00 84.50 105 SER A N 1
ATOM 803 C CA . SER A 1 105 ? 11.762 -2.666 -7.190 1.00 84.50 105 SER A CA 1
ATOM 804 C C . SER A 1 105 ? 13.133 -3.357 -7.237 1.00 84.50 105 SER A C 1
ATOM 806 O O . SER A 1 105 ? 13.497 -3.851 -8.307 1.00 84.50 105 SER A O 1
ATOM 808 N N . PRO A 1 106 ? 13.880 -3.430 -6.113 1.00 76.44 106 PRO A N 1
ATOM 809 C CA . PRO A 1 106 ? 15.112 -4.222 -6.030 1.00 76.44 106 PRO A CA 1
ATOM 810 C C . PRO A 1 106 ? 14.833 -5.735 -5.946 1.00 76.44 106 PRO A C 1
ATOM 812 O O . PRO A 1 106 ? 15.690 -6.526 -6.332 1.00 76.44 106 PRO A O 1
ATOM 815 N N . ARG A 1 107 ? 13.601 -6.078 -5.529 1.00 65.44 107 ARG A N 1
ATOM 816 C CA . ARG A 1 107 ? 13.058 -7.385 -5.122 1.00 65.44 107 ARG A CA 1
ATOM 817 C C . ARG A 1 107 ? 13.618 -7.940 -3.817 1.00 65.44 107 ARG A C 1
ATOM 819 O O . ARG A 1 107 ? 14.813 -8.287 -3.761 1.00 65.44 107 ARG A O 1
#

pLDDT: mean 89.62, std 8.59, range [65.44, 97.69]